Protein AF-A0A3R6XYZ8-F1 (afdb_monomer_lite)

pLDDT: mean 78.28, std 18.49, range [36.38, 97.12]

Sequence (101 aa):
MRHTNRLKYKIEHGAAHKGVYLIHLPDRAGAVLELIPSILLRQSRYPREQLCIIGMAGDRAGALELIRKIVDEVYREQHNFDIASYLQIDRKNTSDEGTGL

Secondary structure (DSSP, 8-state):
--SHHHHHHHHHTT---TT-EEEE--SSTTPPPEEEEGGGGGSTT--GGG--EEEEESSHHHHHHHHHHHHHHHHHHHSS--HHHHTT-------------

Foldseek 3Di:
DPVPVVVVCVVVVLDLDVQKWFWFADLDPPTDIDIHRSVCVPDPPDPPVRTDTPDMDRHPVVVVVVSVVLQVVCCVVPVDRPSCVVVVPDRPPPPDPPPDD

Radius of gyration: 15.82 Å; chains: 1; bounding box: 46×22×44 Å

Structure (mmCIF, N/CA/C/O backbone):
data_AF-A0A3R6XYZ8-F1
#
_entry.id   AF-A0A3R6XYZ8-F1
#
loop_
_atom_site.group_PDB
_atom_site.id
_atom_site.type_symbol
_atom_site.label_atom_id
_atom_site.label_alt_id
_atom_site.label_comp_id
_atom_site.label_asym_id
_atom_site.label_entity_id
_atom_site.label_seq_id
_atom_site.pdbx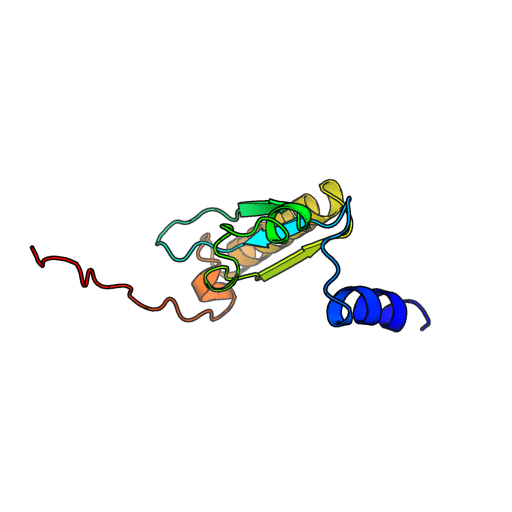_PDB_ins_code
_atom_site.Cartn_x
_atom_site.Cartn_y
_atom_site.Cartn_z
_atom_site.occupancy
_atom_site.B_iso_or_equiv
_atom_site.auth_seq_id
_atom_site.auth_comp_id
_atom_site.auth_asym_id
_atom_site.auth_atom_id
_atom_site.pdbx_PDB_model_num
ATOM 1 N N . MET A 1 1 ? 22.019 14.303 6.796 1.00 42.62 1 MET A N 1
ATOM 2 C CA . MET A 1 1 ? 20.814 14.003 5.983 1.00 42.62 1 MET A CA 1
ATOM 3 C C . MET A 1 1 ? 21.200 13.631 4.538 1.00 42.62 1 MET A C 1
ATOM 5 O O . MET A 1 1 ? 21.027 14.440 3.642 1.00 42.62 1 MET A O 1
ATOM 9 N N . ARG A 1 2 ? 21.778 12.439 4.286 1.00 42.09 2 ARG A N 1
ATOM 10 C CA . ARG A 1 2 ? 22.270 12.027 2.941 1.00 42.09 2 ARG A CA 1
ATOM 11 C C . ARG A 1 2 ? 21.479 10.880 2.276 1.00 42.09 2 ARG A C 1
ATOM 13 O O . ARG A 1 2 ? 21.779 10.520 1.144 1.00 42.09 2 ARG A O 1
ATOM 20 N N . HIS A 1 3 ? 20.462 10.318 2.937 1.00 44.69 3 HIS A N 1
ATOM 21 C CA . HIS A 1 3 ? 19.731 9.134 2.443 1.00 44.69 3 HIS A CA 1
ATOM 22 C C . HIS A 1 3 ? 18.454 9.450 1.654 1.00 44.69 3 HIS A C 1
ATOM 24 O O . HIS A 1 3 ? 18.038 8.648 0.820 1.00 44.69 3 HIS A O 1
ATOM 30 N N . THR A 1 4 ? 17.865 10.627 1.861 1.00 50.84 4 THR A N 1
ATOM 31 C CA . THR A 1 4 ? 16.629 11.057 1.195 1.00 50.84 4 THR A CA 1
ATOM 32 C C . THR A 1 4 ? 16.804 11.164 -0.315 1.00 50.84 4 THR A C 1
ATOM 34 O O . THR A 1 4 ? 15.953 10.673 -1.045 1.00 50.84 4 THR A O 1
ATOM 37 N N . ASN A 1 5 ? 17.940 11.676 -0.800 1.00 50.59 5 ASN A N 1
ATOM 38 C CA . ASN A 1 5 ? 18.173 11.853 -2.239 1.00 50.59 5 ASN A CA 1
ATOM 39 C C . ASN A 1 5 ? 18.329 10.537 -3.003 1.00 50.59 5 ASN A C 1
ATOM 41 O O . ASN A 1 5 ? 17.899 10.453 -4.143 1.00 50.59 5 ASN A O 1
ATOM 45 N N . ARG A 1 6 ? 18.896 9.489 -2.393 1.00 54.47 6 ARG A N 1
ATOM 46 C CA . ARG A 1 6 ? 19.042 8.182 -3.056 1.00 54.47 6 ARG A CA 1
ATOM 47 C C . ARG A 1 6 ? 17.715 7.427 -3.111 1.00 54.47 6 ARG A C 1
ATOM 49 O O . ARG A 1 6 ? 17.467 6.715 -4.078 1.00 54.47 6 ARG A O 1
ATOM 56 N N . LEU A 1 7 ? 16.865 7.601 -2.094 1.00 52.09 7 LEU A N 1
ATOM 57 C CA . LEU A 1 7 ? 15.498 7.096 -2.121 1.00 52.09 7 LEU A CA 1
ATOM 58 C C . LEU A 1 7 ? 14.704 7.842 -3.193 1.00 52.09 7 LEU A C 1
ATOM 60 O O . LEU A 1 7 ? 14.249 7.185 -4.117 1.00 52.09 7 LEU A O 1
ATOM 64 N N . LYS A 1 8 ? 14.673 9.184 -3.142 1.00 52.72 8 LYS A N 1
ATOM 65 C CA . LYS A 1 8 ? 14.017 10.069 -4.123 1.00 52.72 8 LYS A CA 1
ATOM 66 C C . LYS A 1 8 ? 14.461 9.781 -5.558 1.00 52.72 8 LYS A C 1
ATOM 68 O O . LYS A 1 8 ? 13.618 9.603 -6.417 1.00 52.72 8 LYS A O 1
ATOM 73 N N . TYR A 1 9 ? 15.758 9.578 -5.786 1.00 56.47 9 TYR A N 1
ATOM 74 C CA . TYR A 1 9 ? 16.310 9.180 -7.082 1.00 56.47 9 TYR A CA 1
ATOM 75 C C . TYR A 1 9 ? 15.780 7.818 -7.560 1.00 56.47 9 TYR A C 1
ATOM 77 O O . TYR A 1 9 ? 15.406 7.687 -8.720 1.00 56.47 9 TYR A O 1
ATOM 85 N N . LYS A 1 10 ? 15.679 6.815 -6.671 1.00 56.53 10 LYS A N 1
ATOM 86 C CA . LYS A 1 10 ? 15.044 5.522 -6.991 1.00 56.53 10 LYS A CA 1
ATOM 87 C C . LYS A 1 10 ? 13.538 5.656 -7.275 1.00 56.53 10 LYS A C 1
ATOM 89 O O . LYS A 1 10 ? 13.029 4.842 -8.039 1.00 56.53 10 LYS A O 1
ATOM 94 N N . ILE A 1 11 ? 12.858 6.649 -6.684 1.00 54.91 11 ILE A N 1
ATOM 95 C CA . ILE A 1 11 ? 11.448 6.990 -6.963 1.00 54.91 11 ILE A CA 1
ATOM 96 C C . ILE A 1 11 ? 11.326 7.663 -8.340 1.00 54.91 11 ILE A C 1
ATOM 98 O O . ILE A 1 11 ? 10.574 7.203 -9.190 1.00 54.91 11 ILE A O 1
ATOM 102 N N . GLU A 1 12 ? 12.103 8.722 -8.573 1.00 52.19 12 GLU A N 1
ATOM 103 C CA . GLU A 1 12 ? 12.051 9.587 -9.761 1.00 52.19 12 GLU A CA 1
ATOM 104 C C . GLU A 1 12 ? 12.546 8.884 -11.030 1.00 52.19 12 GLU A C 1
ATOM 106 O O . GLU A 1 12 ? 12.060 9.169 -12.119 1.00 52.19 12 GLU A O 1
ATOM 111 N N . HIS A 1 13 ? 13.479 7.935 -10.905 1.00 54.41 13 HIS A N 1
ATOM 112 C CA . HIS A 1 13 ? 14.025 7.201 -12.052 1.00 54.41 13 HIS A CA 1
ATOM 113 C C . HIS A 1 13 ? 13.286 5.890 -12.336 1.00 54.41 13 HIS A C 1
ATOM 115 O O . HIS A 1 13 ? 13.756 5.106 -13.159 1.00 54.41 13 HIS A O 1
ATOM 121 N N . GLY A 1 14 ? 12.142 5.649 -11.673 1.00 51.62 14 GLY A N 1
ATOM 122 C CA . GLY A 1 14 ? 11.079 4.753 -12.151 1.00 51.62 14 GLY A CA 1
ATOM 123 C C . GLY A 1 14 ? 11.511 3.345 -12.560 1.00 51.62 14 GLY A C 1
ATOM 124 O O . GLY A 1 14 ? 10.877 2.715 -13.404 1.00 51.62 14 GLY A O 1
ATOM 125 N N . ALA A 1 15 ? 12.614 2.835 -12.021 1.00 50.44 15 ALA A N 1
ATOM 126 C CA . ALA A 1 15 ? 13.198 1.623 -12.550 1.00 50.44 15 ALA A CA 1
ATOM 127 C C . ALA A 1 15 ? 12.663 0.450 -11.745 1.00 50.44 15 ALA A C 1
ATOM 129 O O . ALA A 1 15 ? 13.212 0.135 -10.692 1.00 50.44 15 ALA A O 1
ATOM 130 N N . ALA A 1 16 ? 11.617 -0.193 -12.267 1.00 53.03 16 ALA A N 1
ATOM 131 C CA . ALA A 1 16 ? 11.284 -1.588 -12.008 1.00 53.03 16 ALA A CA 1
ATOM 132 C C . ALA A 1 16 ? 12.571 -2.424 -11.846 1.00 53.03 16 ALA A C 1
ATOM 134 O O . ALA A 1 16 ? 13.175 -2.879 -12.820 1.00 53.03 16 ALA A O 1
ATOM 135 N N . HIS A 1 17 ? 13.038 -2.553 -10.607 1.00 60.62 17 HIS A N 1
ATOM 136 C CA . HIS A 1 17 ? 14.303 -3.182 -10.249 1.00 60.62 17 HIS A CA 1
ATOM 137 C C . HIS A 1 17 ? 13.976 -4.485 -9.542 1.00 60.62 17 HIS A C 1
ATOM 139 O O . HIS A 1 17 ? 13.067 -4.542 -8.709 1.00 60.62 17 HIS A O 1
ATOM 145 N N . LYS A 1 18 ? 14.754 -5.535 -9.828 1.00 62.72 18 LYS A N 1
ATOM 146 C CA . LYS A 1 18 ? 14.747 -6.743 -8.995 1.00 62.72 18 LYS A CA 1
ATOM 147 C C . LYS A 1 18 ? 14.908 -6.308 -7.532 1.00 62.72 18 LYS A C 1
ATOM 149 O O . LYS A 1 18 ? 15.868 -5.618 -7.203 1.00 62.72 18 LYS A O 1
ATOM 154 N N . GLY A 1 19 ? 13.940 -6.671 -6.693 1.00 73.44 19 GLY A N 1
ATOM 155 C CA . GLY A 1 19 ? 13.921 -6.337 -5.269 1.00 73.44 19 G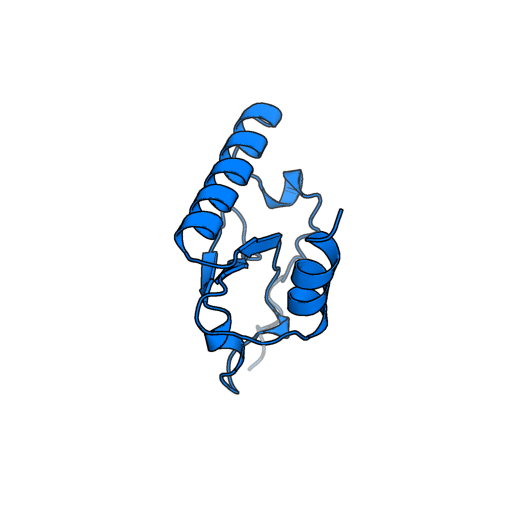LY A CA 1
ATOM 156 C C . GLY A 1 19 ? 12.914 -5.263 -4.855 1.00 73.44 19 GLY A C 1
ATOM 157 O O . GLY A 1 19 ? 12.520 -5.275 -3.704 1.00 73.44 19 GLY A O 1
ATOM 158 N N . VAL A 1 20 ? 12.413 -4.391 -5.738 1.00 85.69 20 VAL A N 1
ATOM 159 C CA . VAL A 1 20 ? 11.395 -3.399 -5.329 1.00 85.69 20 VAL A CA 1
ATOM 160 C C . VAL A 1 20 ? 9.992 -3.994 -5.415 1.00 85.69 20 VAL A C 1
ATOM 162 O O . VAL A 1 20 ? 9.621 -4.549 -6.455 1.00 85.69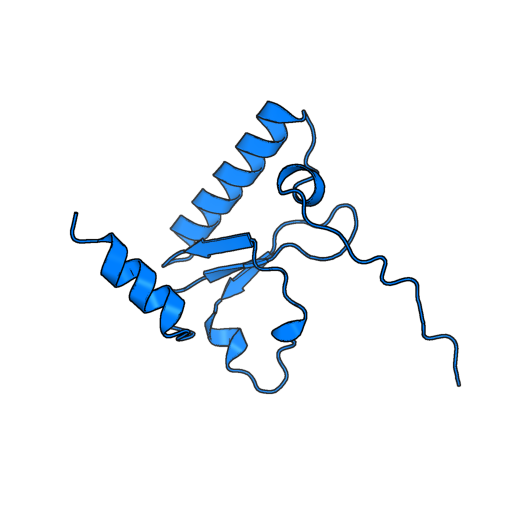 20 VAL A O 1
ATOM 165 N N . TYR A 1 21 ? 9.212 -3.824 -4.349 1.00 91.44 21 TYR A N 1
ATOM 166 C CA . TYR A 1 21 ? 7.810 -4.227 -4.270 1.00 91.44 21 TYR A CA 1
ATOM 167 C C . TYR A 1 21 ? 6.916 -3.012 -4.042 1.00 91.44 21 TYR A C 1
ATOM 169 O O . TYR A 1 21 ? 7.256 -2.117 -3.269 1.00 91.44 21 TYR A O 1
ATOM 177 N N . LEU A 1 22 ? 5.777 -3.005 -4.720 1.00 91.75 22 LEU A N 1
ATOM 178 C CA . LEU A 1 22 ? 4.744 -1.985 -4.649 1.00 91.75 22 LEU A CA 1
ATOM 179 C C . LEU A 1 22 ? 3.564 -2.529 -3.846 1.00 91.75 22 LEU A C 1
ATOM 181 O O . LEU A 1 22 ? 3.256 -3.717 -3.930 1.00 91.75 22 LEU A O 1
ATOM 185 N N . ILE A 1 23 ? 2.914 -1.654 -3.092 1.00 94.38 23 ILE A N 1
ATOM 186 C CA . ILE A 1 23 ? 1.693 -1.946 -2.348 1.00 94.38 23 ILE A CA 1
ATOM 187 C C . ILE A 1 23 ? 0.550 -1.309 -3.124 1.00 94.38 23 ILE A C 1
ATOM 189 O O . ILE A 1 23 ? 0.462 -0.083 -3.226 1.00 94.38 23 ILE A O 1
ATOM 193 N N . HIS A 1 24 ? -0.287 -2.158 -3.699 1.00 94.06 24 HIS A N 1
ATOM 194 C CA . HIS A 1 24 ? -1.451 -1.770 -4.469 1.00 94.06 24 HIS A CA 1
ATOM 195 C C . HIS A 1 24 ? -2.710 -1.879 -3.608 1.00 94.06 24 HIS A C 1
ATOM 197 O O . HIS A 1 24 ? -2.897 -2.868 -2.897 1.00 94.06 24 HIS A O 1
ATOM 203 N N . LEU A 1 25 ? -3.562 -0.860 -3.684 1.00 92.94 25 LEU A N 1
ATOM 204 C CA . LEU A 1 25 ? -4.919 -0.887 -3.156 1.00 92.94 25 LEU A CA 1
ATOM 205 C C . LEU A 1 25 ? -5.895 -1.136 -4.318 1.00 92.94 25 LEU A C 1
ATOM 207 O O . LEU A 1 25 ? -6.056 -0.248 -5.157 1.00 92.94 25 LEU A O 1
ATOM 211 N N . PRO A 1 26 ? -6.529 -2.317 -4.400 1.00 89.88 26 PRO A N 1
ATOM 212 C CA . PRO A 1 26 ? -7.496 -2.593 -5.452 1.00 89.88 26 PRO A CA 1
ATOM 213 C C . PRO A 1 26 ? -8.740 -1.713 -5.332 1.00 89.88 26 PRO A C 1
ATOM 215 O O . PRO A 1 26 ? -9.241 -1.472 -4.232 1.00 89.88 26 PRO A O 1
ATOM 218 N N . ASP A 1 27 ? -9.277 -1.297 -6.476 1.00 85.19 27 ASP A N 1
ATOM 219 C CA . ASP A 1 27 ? -10.495 -0.488 -6.560 1.00 85.19 27 ASP A CA 1
ATOM 220 C C . ASP A 1 27 ? -11.753 -1.364 -6.421 1.00 85.19 27 ASP A C 1
ATOM 222 O O . ASP A 1 27 ? -12.514 -1.581 -7.361 1.00 85.19 27 ASP A O 1
ATOM 226 N N . ARG A 1 28 ? -11.921 -1.979 -5.244 1.00 81.50 28 ARG A N 1
ATOM 227 C CA . ARG A 1 28 ? -13.112 -2.766 -4.884 1.00 81.50 28 ARG A CA 1
ATOM 228 C C . ARG A 1 28 ? -13.399 -2.670 -3.390 1.00 81.50 28 ARG A C 1
ATOM 230 O O . ARG A 1 28 ? -12.489 -2.590 -2.566 1.00 81.50 28 ARG A O 1
ATOM 237 N N . ALA A 1 29 ? -14.674 -2.705 -3.013 1.00 74.38 29 ALA A N 1
ATOM 238 C CA . ALA A 1 29 ? -15.053 -2.738 -1.602 1.00 74.38 29 ALA A CA 1
ATOM 239 C C . ALA A 1 29 ? -14.539 -4.019 -0.920 1.00 74.38 29 ALA A C 1
ATOM 241 O O . ALA A 1 29 ? -14.614 -5.109 -1.487 1.00 74.38 29 ALA A O 1
ATOM 242 N N . GLY A 1 30 ? -13.986 -3.882 0.289 1.00 73.19 30 GLY A N 1
ATOM 243 C CA . GLY A 1 30 ? -13.390 -5.004 1.024 1.00 73.19 30 GLY A CA 1
ATOM 244 C C . GLY A 1 30 ? -12.113 -5.571 0.389 1.00 73.19 30 GLY A C 1
ATOM 245 O O . GLY A 1 30 ? -11.752 -6.716 0.667 1.00 73.19 30 GLY A O 1
ATOM 246 N N . ALA A 1 31 ? -11.443 -4.816 -0.490 1.00 76.94 31 ALA A N 1
ATOM 247 C CA . ALA A 1 31 ? -10.165 -5.225 -1.058 1.00 76.94 31 ALA A CA 1
ATOM 248 C C . ALA A 1 31 ? -9.090 -5.419 0.018 1.00 76.94 31 ALA A C 1
ATOM 250 O O . ALA A 1 31 ? -8.968 -4.630 0.952 1.00 76.94 31 ALA A O 1
ATOM 251 N N . VAL A 1 32 ? -8.257 -6.439 -0.175 1.00 84.31 32 VAL A N 1
ATOM 252 C CA . VAL A 1 32 ? -7.014 -6.6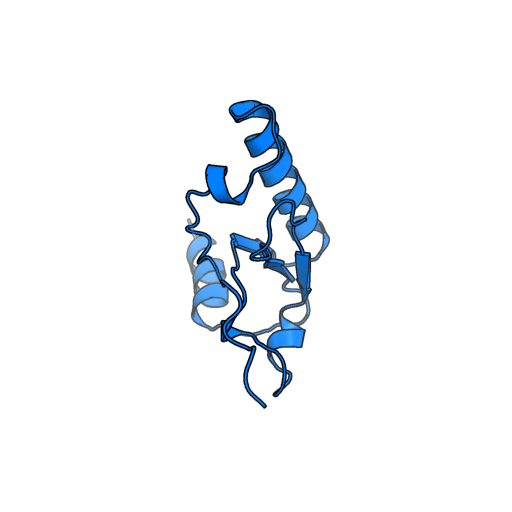27 0.580 1.00 84.31 32 VAL A CA 1
ATOM 253 C C . VAL A 1 32 ? -5.876 -5.966 -0.196 1.00 84.31 32 VAL A C 1
ATOM 255 O O . VAL A 1 32 ? -5.889 -5.982 -1.425 1.00 84.31 32 VAL A O 1
ATOM 258 N N . LEU A 1 33 ? -4.893 -5.403 0.512 1.00 93.19 33 LEU A N 1
ATOM 259 C CA . LEU A 1 33 ? -3.691 -4.854 -0.116 1.00 93.19 33 LEU A CA 1
ATOM 260 C C . LEU A 1 33 ? -2.918 -5.935 -0.873 1.00 93.19 33 LEU A C 1
ATOM 262 O O . LEU A 1 33 ? -2.635 -7.012 -0.344 1.00 93.19 33 LEU A O 1
ATOM 266 N N . GLU A 1 34 ? -2.523 -5.609 -2.095 1.00 93.19 34 GLU A N 1
ATOM 267 C CA . GLU A 1 34 ? -1.773 -6.500 -2.967 1.00 93.19 34 GLU A CA 1
ATOM 268 C C . GLU A 1 34 ? -0.308 -6.087 -3.026 1.00 93.19 34 GLU A C 1
ATOM 270 O O . GLU A 1 34 ? 0.034 -4.906 -3.121 1.00 93.19 34 GLU A O 1
ATOM 275 N N . LEU A 1 35 ? 0.579 -7.080 -2.990 1.00 94.06 35 LEU A N 1
ATOM 276 C CA . LEU A 1 35 ? 2.011 -6.858 -3.097 1.00 94.06 35 LEU A CA 1
ATOM 277 C C . LEU A 1 35 ? 2.499 -7.212 -4.503 1.00 94.06 35 LEU A C 1
ATOM 279 O O . LEU A 1 35 ? 2.567 -8.386 -4.867 1.00 94.06 35 LEU A O 1
ATOM 283 N N . ILE A 1 36 ? 2.898 -6.201 -5.270 1.00 92.38 36 ILE A N 1
ATOM 284 C CA . ILE A 1 36 ? 3.283 -6.341 -6.677 1.00 92.38 36 ILE A CA 1
ATOM 285 C C . ILE A 1 36 ? 4.800 -6.155 -6.812 1.00 92.38 36 ILE A C 1
ATOM 287 O O . ILE A 1 36 ? 5.315 -5.065 -6.551 1.00 92.38 36 ILE A O 1
ATOM 291 N N . PRO A 1 37 ? 5.561 -7.171 -7.254 1.00 91.00 37 PRO A N 1
ATOM 292 C CA . PRO A 1 37 ? 6.948 -6.973 -7.653 1.00 91.00 37 PRO A CA 1
ATOM 293 C C . PRO A 1 37 ? 7.023 -5.959 -8.800 1.00 91.00 37 PRO A C 1
ATOM 295 O O . PRO A 1 37 ? 6.447 -6.173 -9.866 1.00 91.00 37 PRO A O 1
ATOM 298 N N . SER A 1 38 ? 7.789 -4.882 -8.627 1.00 87.56 38 SER A N 1
ATOM 299 C CA . SER A 1 38 ? 7.881 -3.802 -9.625 1.00 87.56 38 SER A CA 1
ATOM 300 C C . SER A 1 38 ? 8.357 -4.282 -11.002 1.00 87.56 38 SER A C 1
ATOM 302 O O . SER A 1 38 ? 8.017 -3.682 -12.017 1.00 87.56 38 SER A O 1
ATOM 304 N N . ILE A 1 39 ? 9.097 -5.399 -11.058 1.00 85.88 39 ILE A N 1
ATOM 305 C CA . ILE A 1 39 ? 9.552 -6.021 -12.307 1.00 85.88 39 ILE A CA 1
ATOM 306 C C . ILE A 1 39 ? 8.394 -6.419 -13.235 1.00 85.88 39 ILE A C 1
ATOM 308 O O . ILE A 1 39 ? 8.577 -6.414 -14.453 1.00 85.88 39 ILE A O 1
ATOM 312 N N . LEU A 1 40 ? 7.206 -6.711 -12.688 1.00 87.69 40 LEU A N 1
ATOM 313 C CA . LEU A 1 40 ? 6.020 -7.056 -13.477 1.00 87.69 40 LEU A CA 1
ATOM 314 C C . LEU A 1 40 ? 5.540 -5.882 -14.338 1.00 87.69 40 LEU A C 1
ATOM 316 O O . LEU A 1 40 ? 5.070 -6.104 -15.449 1.00 87.69 40 LEU A O 1
ATOM 320 N N . LEU A 1 41 ? 5.775 -4.637 -13.907 1.00 85.69 41 LEU A N 1
ATOM 321 C CA . LEU A 1 41 ? 5.388 -3.440 -14.664 1.00 85.69 41 LEU A CA 1
ATOM 322 C C . LEU A 1 41 ? 6.145 -3.278 -15.993 1.00 85.69 41 LEU A C 1
ATOM 324 O O . LEU A 1 41 ? 5.757 -2.462 -16.828 1.00 85.69 41 LEU A O 1
ATOM 328 N N . ARG A 1 42 ? 7.226 -4.044 -16.210 1.00 83.62 42 ARG A N 1
ATOM 329 C CA . ARG A 1 42 ? 7.942 -4.081 -17.497 1.00 83.62 42 ARG A CA 1
ATOM 330 C C . ARG A 1 42 ? 7.239 -4.935 -18.550 1.00 83.62 42 ARG A C 1
ATOM 332 O O . ARG A 1 42 ? 7.616 -4.864 -19.719 1.00 83.62 42 ARG A O 1
ATOM 339 N N . GLN A 1 43 ? 6.278 -5.768 -18.158 1.00 85.38 43 GLN A N 1
ATOM 340 C CA . GLN A 1 43 ? 5.529 -6.590 -19.101 1.00 85.38 43 GLN A CA 1
ATOM 341 C C . GLN A 1 43 ? 4.592 -5.695 -19.918 1.00 85.38 43 GLN A C 1
ATOM 343 O O . GLN A 1 43 ? 3.839 -4.901 -19.363 1.00 85.38 43 GLN A O 1
ATOM 348 N N . SER A 1 44 ? 4.620 -5.832 -21.245 1.00 83.12 44 SER A N 1
ATOM 349 C CA . SER A 1 44 ? 3.892 -4.947 -22.169 1.00 83.12 44 SER A CA 1
ATOM 350 C C . SER A 1 44 ? 2.373 -4.954 -21.988 1.00 83.12 44 SER A C 1
ATOM 352 O O . SER A 1 44 ? 1.720 -3.989 -22.362 1.00 83.12 44 SER A O 1
ATOM 354 N N . ARG A 1 45 ? 1.815 -6.029 -21.421 1.00 87.31 45 ARG A N 1
ATOM 355 C CA . ARG A 1 45 ? 0.374 -6.199 -21.178 1.00 87.31 45 ARG A CA 1
ATOM 356 C C . ARG A 1 45 ? -0.040 -5.941 -19.726 1.00 87.31 45 ARG A C 1
ATOM 358 O O . ARG A 1 45 ? -1.188 -6.199 -19.383 1.00 87.31 45 ARG A O 1
ATOM 365 N N . TYR A 1 46 ? 0.875 -5.498 -18.864 1.00 86.50 46 TYR A N 1
ATOM 366 C CA . TYR A 1 46 ? 0.541 -5.241 -17.465 1.00 86.50 46 TYR A CA 1
ATOM 367 C C . TYR A 1 46 ? -0.252 -3.928 -17.347 1.00 86.50 46 TYR A C 1
ATOM 369 O O . TYR A 1 46 ? 0.234 -2.910 -17.846 1.00 86.50 46 TYR A O 1
ATOM 377 N N . PRO A 1 47 ? -1.424 -3.906 -16.684 1.00 85.81 47 PRO A N 1
ATOM 378 C CA . PRO A 1 47 ? -2.305 -2.735 -16.615 1.00 85.81 47 PRO A CA 1
ATOM 379 C C . PRO A 1 47 ? -1.799 -1.700 -15.594 1.00 85.81 47 PRO A C 1
ATOM 381 O O . PRO A 1 47 ? -2.446 -1.402 -14.594 1.00 85.81 47 PRO A O 1
ATOM 384 N N . ARG A 1 48 ? -0.595 -1.166 -15.812 1.00 83.38 48 ARG A N 1
ATOM 385 C CA . ARG A 1 48 ? 0.095 -0.267 -14.868 1.00 83.38 48 ARG A CA 1
ATOM 386 C C . ARG A 1 48 ? -0.661 1.041 -14.619 1.00 83.38 48 ARG A C 1
ATOM 388 O O . ARG A 1 48 ? -0.555 1.593 -13.531 1.00 83.38 48 ARG A O 1
ATOM 395 N N . GLU A 1 49 ? -1.426 1.515 -15.599 1.00 81.19 49 GLU A N 1
ATOM 396 C CA . GLU A 1 49 ? -2.210 2.751 -15.526 1.00 81.19 49 GLU A CA 1
ATOM 397 C C . GLU A 1 49 ? -3.427 2.628 -14.592 1.00 81.19 49 GLU A C 1
ATOM 399 O O . GLU A 1 49 ? -3.973 3.641 -14.168 1.00 81.19 49 GLU A O 1
ATOM 404 N N . GLN A 1 50 ? -3.841 1.400 -14.259 1.00 84.25 50 GLN A N 1
ATOM 405 C CA . GLN A 1 50 ? -5.004 1.114 -13.409 1.00 84.25 50 GLN A CA 1
ATOM 406 C C . GLN A 1 50 ? -4.621 0.869 -11.940 1.00 84.25 50 GLN A C 1
ATOM 408 O O . GLN A 1 50 ? -5.487 0.669 -11.092 1.00 84.25 50 GLN A O 1
ATOM 413 N N . LEU A 1 51 ? -3.324 0.865 -11.612 1.00 88.38 51 LEU A N 1
ATOM 414 C CA . LEU A 1 51 ? -2.864 0.571 -10.259 1.00 88.38 51 LEU A CA 1
ATOM 415 C C . LEU A 1 51 ? -2.932 1.812 -9.366 1.00 88.38 51 LEU A C 1
ATOM 417 O O . LEU A 1 51 ? -2.204 2.782 -9.573 1.00 88.38 51 LEU A O 1
ATOM 421 N N . CYS A 1 52 ? -3.703 1.734 -8.285 1.00 90.56 52 CYS A N 1
ATOM 422 C CA . CYS A 1 52 ? -3.555 2.645 -7.155 1.00 90.56 52 CYS A CA 1
ATOM 423 C C . CYS A 1 52 ? -2.403 2.156 -6.263 1.00 90.56 52 CYS A C 1
ATOM 425 O O . CYS A 1 52 ? -2.553 1.162 -5.548 1.00 90.56 52 CYS A O 1
ATOM 427 N N . ILE A 1 53 ? -1.233 2.796 -6.345 1.00 90.81 53 ILE A N 1
ATOM 428 C CA . ILE A 1 53 ? -0.067 2.462 -5.513 1.00 90.81 53 ILE A CA 1
ATOM 429 C C . ILE A 1 53 ? -0.045 3.371 -4.288 1.00 90.81 53 ILE A C 1
ATOM 431 O O . ILE A 1 53 ? 0.138 4.579 -4.413 1.00 90.81 53 ILE A O 1
ATOM 435 N N . ILE A 1 54 ? -0.178 2.775 -3.106 1.00 91.62 54 ILE A N 1
ATOM 436 C CA . ILE A 1 54 ? -0.213 3.499 -1.825 1.00 91.62 54 ILE A CA 1
ATOM 437 C C . ILE A 1 54 ? 1.114 3.419 -1.059 1.00 91.62 54 ILE A C 1
ATOM 439 O O . ILE A 1 54 ? 1.309 4.105 -0.061 1.00 91.62 54 ILE A O 1
ATOM 443 N N . GLY A 1 55 ? 2.046 2.578 -1.513 1.00 90.38 55 GLY A N 1
ATOM 444 C CA . GLY A 1 55 ? 3.346 2.418 -0.872 1.00 90.38 55 GLY A CA 1
ATOM 445 C C . GLY A 1 55 ? 4.307 1.544 -1.667 1.00 90.38 55 GLY A C 1
ATOM 446 O O . GLY A 1 55 ? 3.940 0.918 -2.661 1.00 90.38 55 GLY A O 1
ATOM 447 N N . MET A 1 56 ? 5.564 1.496 -1.227 1.00 90.00 56 MET A N 1
ATOM 448 C CA . MET A 1 56 ? 6.591 0.627 -1.806 1.00 90.00 56 MET A CA 1
ATOM 449 C C . MET A 1 56 ? 7.737 0.368 -0.827 1.00 90.00 56 MET A C 1
ATOM 451 O O . MET A 1 56 ? 7.984 1.169 0.076 1.00 90.00 56 MET A O 1
ATOM 455 N N . ALA A 1 57 ? 8.493 -0.706 -1.053 1.00 88.44 57 ALA A N 1
ATOM 456 C CA . ALA A 1 57 ? 9.722 -0.984 -0.318 1.00 88.44 57 ALA A CA 1
ATOM 457 C C . ALA A 1 57 ? 10.809 -1.618 -1.196 1.00 88.44 57 ALA A C 1
ATOM 459 O O . ALA A 1 57 ? 10.558 -2.116 -2.295 1.00 88.44 57 ALA A O 1
ATOM 460 N N . GLY A 1 58 ? 12.046 -1.574 -0.694 1.00 84.38 58 GLY A N 1
ATOM 461 C CA . GLY A 1 58 ? 13.236 -2.077 -1.384 1.00 84.38 58 GLY A CA 1
ATOM 462 C C . GLY A 1 58 ? 13.429 -3.595 -1.348 1.00 84.38 58 GLY A C 1
ATOM 463 O O . GLY A 1 58 ? 14.371 -4.067 -1.980 1.00 84.38 58 GLY A O 1
ATOM 464 N N . ASP A 1 59 ? 12.575 -4.316 -0.620 1.00 86.12 59 ASP A N 1
ATOM 465 C CA . ASP A 1 59 ? 12.487 -5.775 -0.570 1.00 86.12 59 ASP A CA 1
ATOM 466 C C . ASP A 1 59 ? 11.074 -6.209 -0.126 1.00 86.12 59 ASP A C 1
ATOM 468 O O . ASP A 1 59 ? 10.213 -5.383 0.197 1.00 86.12 59 ASP A O 1
ATOM 472 N N . ARG A 1 60 ? 10.819 -7.523 -0.136 1.00 90.19 60 ARG A N 1
ATOM 473 C CA . ARG A 1 60 ? 9.517 -8.091 0.242 1.00 90.19 60 ARG A CA 1
ATOM 474 C C . ARG A 1 60 ? 9.218 -7.909 1.731 1.00 90.19 60 ARG A C 1
ATOM 476 O O . ARG A 1 60 ? 8.062 -7.714 2.092 1.00 90.19 60 ARG A O 1
ATOM 483 N N . ALA A 1 61 ? 10.235 -8.014 2.585 1.00 93.31 61 ALA A N 1
ATOM 484 C CA . ALA A 1 61 ? 10.064 -7.982 4.034 1.00 93.31 61 ALA A CA 1
ATOM 485 C C . ALA A 1 61 ? 9.659 -6.580 4.505 1.00 93.31 61 ALA A C 1
ATOM 487 O O . ALA A 1 61 ? 8.658 -6.441 5.202 1.00 93.31 61 ALA A O 1
ATOM 488 N N . GLY A 1 62 ? 10.353 -5.545 4.036 1.00 91.88 62 GLY A N 1
ATOM 489 C CA . GLY A 1 62 ? 10.018 -4.152 4.300 1.00 91.88 62 GLY A CA 1
ATOM 490 C C . GLY A 1 62 ? 8.657 -3.761 3.733 1.00 91.88 62 GLY A C 1
ATOM 491 O O . GLY A 1 62 ? 7.946 -2.970 4.347 1.00 91.88 62 GLY A O 1
ATOM 492 N N . ALA A 1 63 ? 8.239 -4.347 2.606 1.00 93.31 63 ALA A N 1
ATOM 493 C CA . ALA A 1 63 ? 6.904 -4.087 2.077 1.00 93.31 63 ALA A CA 1
ATOM 494 C C . ALA A 1 63 ? 5.805 -4.720 2.942 1.00 93.31 63 ALA A C 1
ATOM 496 O O . ALA A 1 63 ? 4.791 -4.081 3.205 1.00 93.31 63 ALA A O 1
ATOM 497 N N . LEU A 1 64 ? 6.016 -5.947 3.431 1.00 95.50 64 LEU A N 1
ATOM 498 C CA . LEU A 1 64 ? 5.099 -6.590 4.377 1.00 95.50 64 LEU A CA 1
ATOM 499 C C . LEU A 1 64 ? 5.054 -5.860 5.722 1.00 95.50 64 LEU A C 1
ATOM 501 O O . LEU A 1 64 ? 3.980 -5.715 6.300 1.00 95.50 64 LEU A O 1
ATOM 505 N N . GLU A 1 65 ? 6.194 -5.371 6.211 1.00 96.56 65 GLU A N 1
ATOM 506 C CA . GLU A 1 65 ? 6.241 -4.551 7.422 1.00 96.56 65 GLU A CA 1
ATOM 507 C C . GLU A 1 65 ? 5.450 -3.248 7.239 1.00 96.56 65 GLU A C 1
ATOM 509 O O . GLU A 1 65 ? 4.723 -2.838 8.143 1.00 96.56 65 GLU A O 1
ATOM 514 N N . LEU A 1 66 ? 5.552 -2.622 6.063 1.00 94.69 66 LEU A N 1
ATOM 515 C CA . LEU A 1 66 ? 4.776 -1.433 5.728 1.00 94.69 66 LEU A CA 1
ATOM 516 C C . LEU A 1 66 ? 3.273 -1.739 5.640 1.00 94.69 66 LEU A C 1
ATOM 518 O O . LEU A 1 66 ? 2.487 -1.005 6.227 1.00 94.69 66 LEU A O 1
ATOM 522 N N . ILE A 1 67 ? 2.873 -2.846 5.002 1.00 95.62 67 ILE A N 1
ATOM 523 C CA . ILE A 1 67 ? 1.472 -3.309 4.998 1.00 95.62 67 ILE A CA 1
ATOM 524 C C . ILE A 1 67 ? 0.961 -3.487 6.430 1.00 95.62 67 ILE A C 1
ATOM 526 O O . ILE A 1 67 ? -0.113 -2.990 6.759 1.00 95.62 67 ILE A O 1
ATOM 530 N N . ARG A 1 68 ? 1.739 -4.149 7.297 1.00 96.31 68 ARG A N 1
ATOM 531 C CA . ARG A 1 68 ? 1.377 -4.342 8.707 1.00 96.31 68 ARG A CA 1
ATOM 532 C C . ARG A 1 68 ? 1.152 -3.005 9.412 1.00 96.31 68 ARG A C 1
ATOM 534 O O . ARG A 1 68 ? 0.143 -2.851 10.082 1.00 96.31 68 ARG A O 1
ATOM 541 N N . LYS A 1 69 ? 2.062 -2.039 9.235 1.00 96.25 69 LYS A N 1
ATOM 542 C CA . LYS A 1 69 ? 1.937 -0.697 9.832 1.00 96.25 69 LYS A CA 1
ATOM 543 C C . LYS A 1 69 ? 0.671 0.019 9.367 1.00 96.25 69 LYS A C 1
ATOM 545 O O . LYS A 1 69 ? -0.058 0.516 10.214 1.00 96.25 69 LYS A O 1
ATOM 550 N N . ILE A 1 70 ? 0.387 -0.006 8.062 1.00 94.25 70 ILE A N 1
ATOM 551 C CA . ILE A 1 70 ? -0.830 0.593 7.492 1.00 94.25 70 ILE A CA 1
ATOM 552 C C . ILE A 1 70 ? -2.078 -0.035 8.124 1.00 94.25 70 ILE A C 1
ATOM 554 O O . ILE A 1 70 ? -2.956 0.678 8.594 1.00 94.25 70 ILE A O 1
ATOM 558 N N . VAL A 1 71 ? -2.151 -1.369 8.169 1.00 93.50 71 VAL A N 1
ATOM 559 C CA . VAL A 1 71 ? -3.308 -2.083 8.733 1.00 93.50 71 VAL A CA 1
ATOM 560 C C . VAL A 1 71 ? -3.472 -1.796 10.229 1.00 93.50 71 VAL A C 1
ATOM 562 O O . VAL A 1 71 ? -4.586 -1.525 10.674 1.00 93.50 71 VAL A O 1
ATOM 565 N N . ASP A 1 72 ? -2.379 -1.813 10.995 1.00 96.12 72 ASP A N 1
ATOM 566 C CA . ASP A 1 72 ? -2.397 -1.510 12.430 1.00 96.12 72 ASP A CA 1
ATOM 567 C C . ASP A 1 72 ? -2.857 -0.070 12.704 1.00 96.12 72 ASP A C 1
ATOM 569 O O . ASP A 1 72 ? -3.587 0.173 13.663 1.00 96.12 72 ASP A O 1
ATOM 573 N N . GLU A 1 73 ? -2.419 0.892 11.889 1.00 95.50 73 GLU A N 1
ATOM 574 C CA . GLU A 1 73 ? -2.804 2.305 11.989 1.00 95.50 73 GLU A CA 1
ATOM 575 C C . GLU A 1 73 ? -4.290 2.504 11.689 1.00 95.50 73 GLU A C 1
ATOM 577 O O . GLU A 1 73 ? -5.007 3.067 12.519 1.00 95.50 73 GLU A O 1
ATOM 582 N N . VAL A 1 74 ? -4.771 1.955 10.571 1.00 94.50 74 VAL A N 1
ATOM 583 C CA . VAL A 1 74 ? -6.184 2.029 10.166 1.00 94.50 74 VAL A CA 1
ATOM 584 C C . VAL A 1 74 ? -7.081 1.419 11.240 1.00 94.50 74 VAL A C 1
ATOM 586 O O . VAL A 1 74 ? -8.049 2.045 11.674 1.00 94.50 74 VAL A O 1
ATOM 589 N N . TYR A 1 75 ? -6.731 0.228 11.731 1.00 94.88 75 TYR A N 1
ATOM 590 C CA . TYR A 1 75 ? -7.523 -0.441 12.758 1.00 94.88 75 TYR A CA 1
ATOM 591 C C . TYR A 1 75 ? -7.507 0.312 14.090 1.00 94.88 75 TYR A C 1
ATOM 593 O O . TYR A 1 75 ? -8.538 0.414 14.756 1.00 94.88 75 TYR A O 1
ATOM 601 N N . ARG A 1 76 ? -6.358 0.868 14.486 1.00 97.12 76 ARG A N 1
ATOM 602 C CA . ARG A 1 76 ?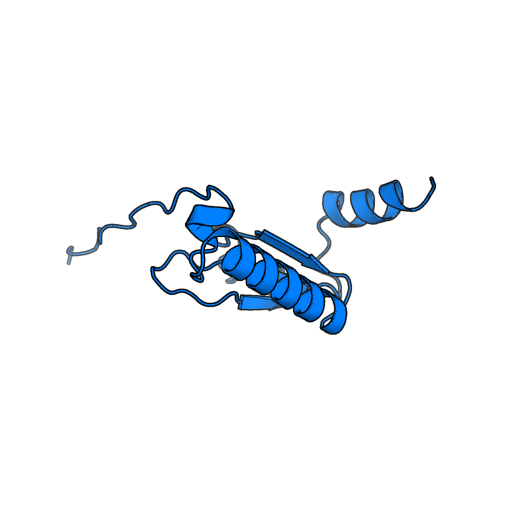 -6.238 1.637 15.730 1.00 97.12 76 ARG A CA 1
ATOM 603 C C . ARG A 1 76 ? -7.060 2.925 15.701 1.00 97.12 76 ARG A C 1
ATOM 605 O O . ARG A 1 76 ? -7.575 3.313 16.744 1.00 97.12 76 ARG A O 1
ATOM 612 N N . GLU A 1 77 ? -7.158 3.584 14.550 1.00 95.88 77 GLU A N 1
ATOM 613 C CA . GLU A 1 77 ? -7.845 4.876 14.428 1.00 95.88 77 GLU A CA 1
ATOM 614 C C . GLU A 1 77 ? -9.331 4.749 14.089 1.00 95.88 77 GLU A C 1
ATOM 616 O O . GLU A 1 77 ? -10.135 5.544 14.571 1.00 95.88 77 GLU A O 1
ATOM 621 N N . GLN A 1 78 ? -9.713 3.759 13.279 1.00 93.31 78 GLN A N 1
ATOM 622 C CA . GLN A 1 78 ? -11.083 3.631 12.771 1.00 93.31 78 GLN A CA 1
ATOM 623 C C . GLN A 1 78 ? -11.836 2.408 13.303 1.00 93.31 78 GLN A C 1
ATOM 625 O O . GLN A 1 78 ? -13.029 2.268 13.029 1.00 93.31 78 GLN A O 1
ATOM 630 N N . HIS A 1 79 ? -11.163 1.505 14.026 1.00 93.88 79 HIS A N 1
ATOM 631 C CA . HIS A 1 79 ? -11.714 0.213 14.462 1.00 93.88 79 HIS A CA 1
ATOM 632 C C . HIS A 1 79 ? -12.283 -0.636 13.311 1.00 93.88 79 HIS A C 1
ATOM 634 O O . HIS A 1 79 ? -13.171 -1.467 13.503 1.00 93.88 79 HIS A O 1
ATOM 640 N N . ASN A 1 80 ? -11.772 -0.424 12.098 1.00 91.75 80 ASN A N 1
ATOM 641 C CA . ASN A 1 80 ? -12.157 -1.132 10.885 1.00 91.75 80 ASN A CA 1
ATOM 642 C C . ASN A 1 80 ? -10.920 -1.343 9.988 1.00 91.75 80 ASN A C 1
ATOM 644 O O . ASN A 1 80 ? -9.792 -1.103 10.413 1.00 91.75 80 ASN A O 1
ATOM 648 N N . PHE A 1 81 ? -11.128 -1.815 8.758 1.00 90.25 81 PHE A N 1
ATOM 649 C CA . PHE A 1 81 ? -10.063 -2.026 7.772 1.00 90.25 81 PHE A CA 1
AT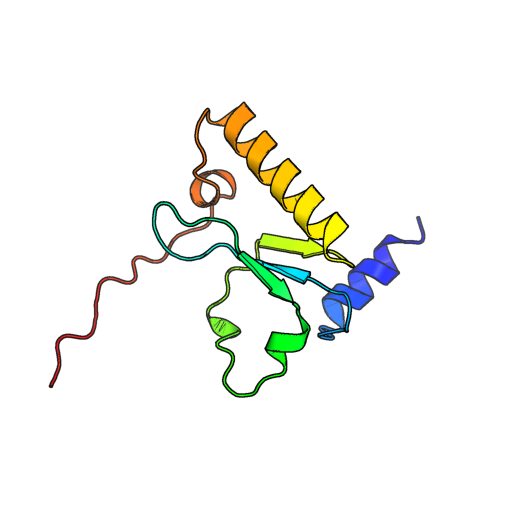OM 650 C C . PHE A 1 81 ? -10.307 -1.252 6.462 1.00 90.25 81 PHE A C 1
ATOM 652 O O . PHE A 1 81 ? -9.857 -1.683 5.400 1.00 90.25 81 PHE A O 1
ATOM 659 N N . ASP A 1 82 ? -11.036 -0.130 6.499 1.00 90.62 82 ASP A N 1
ATOM 660 C CA . ASP A 1 82 ? -11.283 0.697 5.310 1.00 90.62 82 ASP A CA 1
ATOM 661 C C . ASP A 1 82 ? -10.080 1.603 5.008 1.00 90.62 82 ASP A C 1
ATOM 663 O O . ASP A 1 82 ? -10.045 2.798 5.306 1.00 90.62 82 ASP A O 1
ATOM 667 N N . ILE A 1 83 ? -9.068 1.000 4.385 1.00 91.12 83 ILE A N 1
ATOM 668 C CA . ILE A 1 83 ? -7.814 1.670 4.027 1.00 91.12 83 ILE A CA 1
ATOM 669 C C . ILE A 1 83 ? -8.052 2.801 3.015 1.00 91.12 83 ILE A C 1
ATOM 671 O O . ILE A 1 83 ? -7.381 3.827 3.079 1.00 91.12 83 ILE A O 1
ATOM 675 N N . ALA A 1 84 ? -9.010 2.643 2.096 1.00 90.81 84 ALA A N 1
ATOM 676 C CA . ALA A 1 84 ? -9.321 3.677 1.109 1.00 90.81 84 ALA A CA 1
ATOM 677 C C . ALA A 1 84 ? -9.872 4.938 1.787 1.00 90.81 84 ALA A C 1
ATOM 679 O O . ALA A 1 84 ? -9.395 6.037 1.511 1.00 90.81 84 ALA A O 1
ATOM 680 N N . SER A 1 85 ? -10.822 4.764 2.712 1.00 89.81 85 SER A N 1
ATOM 681 C CA . SER A 1 85 ? -11.375 5.852 3.524 1.00 89.81 85 SER A CA 1
ATOM 682 C C . SER A 1 85 ? -10.295 6.511 4.387 1.00 89.81 85 SER A C 1
ATOM 684 O O . SER A 1 85 ? -10.150 7.732 4.375 1.00 89.81 85 SER A O 1
ATOM 686 N N . TYR A 1 86 ? -9.472 5.707 5.072 1.00 90.75 86 TYR A N 1
ATOM 687 C CA . TYR A 1 86 ? -8.357 6.192 5.890 1.00 90.75 86 TYR A CA 1
ATOM 688 C C . TYR A 1 86 ? -7.363 7.058 5.110 1.00 90.75 86 TYR A C 1
ATOM 690 O O . TYR A 1 86 ? -6.981 8.134 5.566 1.00 90.75 86 TYR A O 1
ATOM 698 N N . LEU A 1 87 ? -6.981 6.616 3.911 1.00 89.56 87 LEU A N 1
ATOM 699 C CA . LEU A 1 87 ? -6.054 7.338 3.039 1.00 89.56 87 LEU A CA 1
ATOM 700 C C . LEU A 1 87 ? -6.730 8.434 2.201 1.00 89.56 87 LEU A C 1
ATOM 702 O O . LEU A 1 87 ? -6.049 9.076 1.403 1.00 89.56 87 LEU A O 1
ATOM 706 N N . GLN A 1 88 ? -8.041 8.652 2.371 1.00 90.44 88 GLN A N 1
ATOM 707 C CA . GLN A 1 88 ? -8.839 9.625 1.613 1.00 90.44 88 GLN A CA 1
ATOM 708 C C . GLN A 1 88 ? -8.717 9.424 0.093 1.00 90.44 88 GLN A C 1
ATOM 710 O O . GLN A 1 88 ? -8.642 10.376 -0.685 1.00 90.44 88 GLN A O 1
ATOM 715 N N . ILE A 1 89 ? -8.665 8.161 -0.329 1.00 85.94 89 ILE A N 1
ATOM 716 C CA . ILE A 1 89 ? -8.586 7.775 -1.735 1.00 85.94 89 ILE A CA 1
ATOM 717 C C . ILE A 1 89 ? -10.004 7.707 -2.286 1.00 85.94 89 ILE A C 1
ATOM 719 O O . ILE A 1 89 ? -10.826 6.915 -1.822 1.00 85.94 89 ILE A O 1
ATOM 723 N N . ASP A 1 90 ? -10.268 8.520 -3.304 1.00 80.06 90 ASP A N 1
ATOM 724 C CA . ASP A 1 90 ? -11.537 8.500 -4.018 1.00 80.06 90 ASP A CA 1
ATOM 725 C C . ASP A 1 90 ? -11.620 7.233 -4.880 1.00 80.06 90 ASP A C 1
ATOM 727 O O . ASP A 1 90 ? -10.873 7.065 -5.851 1.00 80.06 90 ASP A O 1
ATOM 731 N N . ARG A 1 91 ? -12.497 6.305 -4.489 1.00 69.81 91 ARG A N 1
ATOM 732 C CA . ARG A 1 91 ? -12.816 5.129 -5.300 1.00 69.81 91 ARG A CA 1
ATOM 733 C C . ARG A 1 91 ? -13.726 5.605 -6.417 1.00 69.81 91 ARG A C 1
ATOM 735 O O . ARG A 1 91 ? -14.888 5.934 -6.178 1.00 69.81 91 ARG A O 1
ATOM 742 N N . LYS A 1 92 ? -13.211 5.656 -7.646 1.00 60.12 92 LYS A N 1
ATOM 743 C CA . LYS A 1 92 ? -14.078 5.887 -8.799 1.00 60.12 92 LYS A CA 1
ATOM 744 C C . LYS A 1 92 ? -15.055 4.720 -8.850 1.00 60.12 92 LYS A C 1
ATOM 746 O O . LYS A 1 92 ? -14.646 3.590 -9.078 1.00 60.12 92 LYS A O 1
ATOM 751 N N . ASN A 1 93 ? -16.347 4.992 -8.667 1.00 43.12 93 ASN A N 1
ATOM 752 C CA . ASN A 1 93 ? -17.388 4.027 -8.996 1.00 43.12 93 ASN A CA 1
ATOM 753 C C . ASN A 1 93 ? -17.237 3.673 -10.480 1.00 43.12 93 ASN A C 1
ATOM 755 O O . ASN A 1 93 ? -17.709 4.396 -11.356 1.00 43.12 93 ASN A O 1
ATOM 759 N N . THR A 1 94 ? -16.568 2.563 -10.773 1.00 44.47 94 THR A N 1
ATOM 760 C CA . THR A 1 94 ? -16.714 1.866 -12.045 1.00 44.47 94 THR A CA 1
ATOM 761 C C . THR A 1 94 ? -18.064 1.164 -11.993 1.00 44.47 94 THR A C 1
ATOM 763 O O . THR A 1 94 ? -18.172 -0.041 -11.811 1.00 44.47 94 THR A O 1
ATOM 766 N N . SER A 1 95 ? -19.133 1.959 -12.069 1.00 43.31 95 SER A N 1
ATOM 767 C CA . SER A 1 95 ? -20.426 1.457 -12.514 1.00 43.31 95 SER A CA 1
ATOM 768 C C . SER A 1 95 ? -20.200 0.815 -13.878 1.00 43.31 95 SER A C 1
ATOM 770 O O . SER A 1 95 ? -19.626 1.446 -14.766 1.00 43.31 95 SER A O 1
ATOM 772 N N . ASP A 1 96 ? -20.601 -0.446 -13.987 1.00 49.88 96 ASP A N 1
ATOM 773 C CA . ASP A 1 96 ? -20.613 -1.244 -15.204 1.00 49.88 96 ASP A CA 1
ATOM 774 C C . ASP A 1 96 ? -21.121 -0.434 -16.409 1.00 49.88 96 ASP A C 1
ATOM 776 O O . ASP A 1 96 ? -22.320 -0.244 -16.593 1.00 49.88 96 ASP A O 1
ATOM 780 N N . GLU A 1 97 ? -20.208 -0.003 -17.274 1.00 46.56 97 GLU A N 1
ATOM 781 C CA . GLU A 1 97 ? -20.504 0.384 -18.653 1.00 46.56 97 GLU A CA 1
ATOM 782 C C . GLU A 1 97 ? -19.956 -0.734 -19.542 1.00 46.56 97 GLU A C 1
ATOM 784 O O . GLU A 1 97 ? -18.799 -0.733 -19.964 1.00 46.56 97 GLU A O 1
ATOM 789 N N . GLY A 1 98 ? -20.794 -1.752 -19.743 1.00 38.94 98 GLY A N 1
ATOM 790 C CA . GLY A 1 98 ? -20.470 -2.917 -20.560 1.00 38.94 98 GLY A CA 1
ATOM 791 C C . GLY A 1 98 ? -21.638 -3.859 -20.847 1.00 38.94 98 GLY A C 1
ATOM 792 O O . GLY A 1 98 ? -21.404 -5.017 -21.170 1.00 38.94 98 GLY A O 1
ATOM 793 N N . THR A 1 99 ? -22.891 -3.395 -20.751 1.00 49.47 99 THR A N 1
ATOM 794 C CA . THR A 1 99 ? -23.977 -4.015 -21.527 1.00 49.47 99 THR A CA 1
ATOM 795 C C . THR A 1 99 ? -23.924 -3.391 -22.918 1.00 49.47 99 THR A C 1
ATOM 797 O O . THR A 1 99 ? -24.307 -2.236 -23.083 1.00 49.47 99 THR A O 1
ATOM 800 N N . GLY A 1 100 ? -23.413 -4.118 -23.913 1.00 46.94 100 GLY A N 1
ATOM 801 C CA . GLY A 1 100 ? -23.345 -3.603 -25.278 1.00 46.94 100 GLY A CA 1
ATOM 802 C C . GLY A 1 100 ? -22.662 -4.537 -26.273 1.00 46.94 100 GLY A C 1
ATOM 803 O O . GLY A 1 100 ? -21.497 -4.313 -26.587 1.00 46.94 100 GLY A O 1
ATOM 804 N N . LEU A 1 101 ? -23.474 -5.465 -26.806 1.00 36.38 101 LEU A N 1
ATOM 805 C CA . LEU A 1 101 ? -23.295 -6.392 -27.947 1.00 36.38 101 LEU A CA 1
ATOM 806 C C . LEU A 1 101 ? -22.813 -7.811 -27.617 1.00 36.38 101 LEU A C 1
ATOM 808 O O . LEU A 1 101 ? -21.611 -8.013 -27.349 1.00 36.38 101 LEU A O 1
#